Protein AF-A0A7Z9JHY1-F1 (afdb_monomer_lite)

Secondary structure (DSSP, 8-state):
-HHHHTTSS--HHHHHHHHHHHHHHHHHHHHHHHHHHHHHHHHHHHHTTPPPPHHHHHHHHHHHHHHHHHHHHHHHHHHHT-TTHHHHHHHHHHHHHHHHHHHHHHHHHHHHHS---HHHHHHHHHHHHHHHHHHHHHHHHHHHHTT--

Structure (mmCIF, N/CA/C/O backbone):
data_AF-A0A7Z9JHY1-F1
#
_entry.id   AF-A0A7Z9JHY1-F1
#
loop_
_atom_site.group_PDB
_atom_site.id
_atom_site.type_symbol
_atom_site.label_atom_id
_atom_site.label_alt_id
_atom_site.label_comp_id
_atom_site.label_asym_id
_atom_site.label_entity_id
_atom_site.label_seq_id
_atom_site.pdbx_PDB_ins_code
_atom_site.Cartn_x
_atom_site.Cartn_y
_atom_site.Cartn_z
_atom_site.occupancy
_atom_site.B_iso_or_equiv
_atom_site.auth_seq_id
_atom_site.auth_comp_id
_atom_site.auth_asym_id
_atom_site.auth_atom_id
_atom_site.pdbx_PDB_model_num
ATOM 1 N N . PHE A 1 1 ? 21.895 -17.714 -7.962 1.00 76.12 1 PHE A N 1
ATOM 2 C CA . PHE A 1 1 ? 22.011 -17.856 -9.430 1.00 76.12 1 PHE A CA 1
ATOM 3 C C . PHE A 1 1 ? 22.513 -16.562 -10.074 1.00 76.12 1 PHE A C 1
ATOM 5 O O . PHE A 1 1 ? 23.649 -16.556 -10.526 1.00 76.12 1 PHE A O 1
ATOM 12 N N . LEU A 1 2 ? 21.752 -15.457 -10.033 1.00 72.56 2 LEU A N 1
ATOM 13 C CA . LEU A 1 2 ? 22.130 -14.181 -10.672 1.00 72.56 2 LEU A CA 1
ATOM 14 C C . LEU A 1 2 ? 23.498 -13.635 -10.229 1.00 72.56 2 LEU A C 1
ATOM 16 O O . LEU A 1 2 ? 24.303 -13.272 -11.076 1.00 72.56 2 LEU A O 1
ATOM 20 N N . SER A 1 3 ? 23.829 -13.684 -8.934 1.00 73.12 3 SER A N 1
ATOM 21 C CA . SER A 1 3 ? 25.145 -13.238 -8.438 1.00 73.12 3 SER A CA 1
ATOM 22 C C . SER A 1 3 ? 26.325 -14.016 -9.039 1.00 73.12 3 SER A C 1
ATOM 24 O O . SER A 1 3 ? 27.392 -13.450 -9.231 1.00 73.12 3 SER A O 1
ATOM 26 N N . HIS A 1 4 ? 26.134 -15.300 -9.361 1.00 72.25 4 HIS A N 1
ATOM 27 C CA . HIS A 1 4 ? 27.158 -16.115 -10.024 1.00 72.25 4 HIS A CA 1
ATOM 28 C C . HIS A 1 4 ? 27.230 -15.821 -11.529 1.00 72.25 4 HIS A C 1
ATOM 30 O O . HIS A 1 4 ? 28.316 -15.823 -12.097 1.00 72.25 4 HIS A O 1
ATOM 36 N N . LEU A 1 5 ? 26.091 -15.536 -12.168 1.00 74.38 5 LEU A N 1
ATOM 37 C CA . LEU A 1 5 ? 26.023 -15.173 -13.586 1.00 74.38 5 LEU A CA 1
ATOM 38 C C . LEU A 1 5 ? 26.712 -13.824 -13.861 1.00 74.38 5 LEU A C 1
ATOM 40 O O . LEU A 1 5 ? 27.474 -13.706 -14.816 1.00 74.38 5 LEU A O 1
ATOM 44 N N . LEU A 1 6 ? 26.511 -12.842 -12.976 1.00 74.19 6 LEU A N 1
ATOM 45 C CA . LEU A 1 6 ? 27.146 -11.520 -13.047 1.00 74.19 6 LEU A CA 1
ATOM 46 C C . LEU A 1 6 ? 28.659 -11.541 -12.753 1.00 74.19 6 LEU A C 1
ATOM 48 O O . LEU A 1 6 ? 29.349 -10.570 -13.045 1.00 74.19 6 LEU A O 1
ATOM 52 N N . ALA A 1 7 ? 29.184 -12.625 -12.172 1.00 73.31 7 ALA A N 1
ATOM 53 C CA . ALA A 1 7 ? 30.615 -12.794 -11.912 1.00 73.31 7 ALA A CA 1
ATOM 54 C C . ALA A 1 7 ? 31.396 -13.343 -13.129 1.00 73.31 7 ALA A C 1
ATOM 56 O O . ALA A 1 7 ? 32.624 -13.420 -13.082 1.00 73.31 7 ALA A O 1
ATOM 57 N N . GLY A 1 8 ? 30.701 -13.746 -14.200 1.00 74.12 8 GLY A N 1
ATOM 58 C CA . GLY A 1 8 ? 31.293 -14.244 -15.445 1.00 74.12 8 GLY A CA 1
ATOM 59 C C . GLY A 1 8 ? 31.484 -13.166 -16.519 1.00 74.12 8 GLY A C 1
ATOM 60 O O . GLY A 1 8 ? 31.182 -11.991 -16.324 1.00 74.12 8 GLY A O 1
ATOM 61 N N . THR A 1 9 ? 31.974 -13.565 -17.697 1.00 72.69 9 THR A N 1
ATOM 62 C CA . THR A 1 9 ? 32.085 -12.678 -18.869 1.00 72.69 9 THR A CA 1
ATOM 63 C C . THR A 1 9 ? 30.722 -12.562 -19.554 1.00 72.69 9 THR A C 1
ATOM 65 O O . THR A 1 9 ? 30.360 -13.384 -20.393 1.00 72.69 9 THR A O 1
ATOM 68 N N . VAL A 1 10 ? 29.938 -11.557 -19.176 1.00 79.25 10 VAL A N 1
ATOM 69 C CA . VAL A 1 10 ? 28.624 -11.263 -19.769 1.00 79.25 10 VAL A CA 1
ATOM 70 C C . VAL A 1 10 ? 28.612 -9.868 -20.394 1.00 79.25 10 VAL A C 1
ATOM 72 O O . VAL A 1 10 ? 29.391 -8.992 -20.024 1.00 79.25 10 VAL A O 1
ATOM 75 N N . THR A 1 11 ? 27.739 -9.660 -21.381 1.00 83.12 11 THR A N 1
ATOM 76 C CA . THR A 1 11 ? 27.587 -8.348 -22.033 1.00 83.12 11 THR A CA 1
ATOM 77 C C . THR A 1 11 ? 27.055 -7.300 -21.055 1.00 83.12 11 THR A C 1
ATOM 79 O O . THR A 1 11 ? 26.314 -7.644 -20.135 1.00 83.12 11 THR A O 1
ATOM 82 N N . GLN A 1 12 ? 27.346 -6.022 -21.308 1.00 81.12 12 GLN A N 1
ATOM 83 C CA . GLN A 1 12 ? 26.863 -4.903 -20.492 1.00 81.12 12 GLN A CA 1
ATOM 84 C C . GLN A 1 12 ? 25.333 -4.913 -20.307 1.00 81.12 12 GLN A C 1
ATOM 86 O O . GLN A 1 12 ? 24.860 -4.767 -19.187 1.00 81.12 12 GLN A O 1
ATOM 91 N N . ASN A 1 13 ? 24.567 -5.204 -21.364 1.00 82.19 13 ASN A N 1
ATOM 92 C CA . ASN A 1 13 ? 23.102 -5.281 -21.289 1.00 82.19 13 ASN A CA 1
ATOM 93 C C . ASN A 1 13 ? 22.619 -6.387 -20.333 1.00 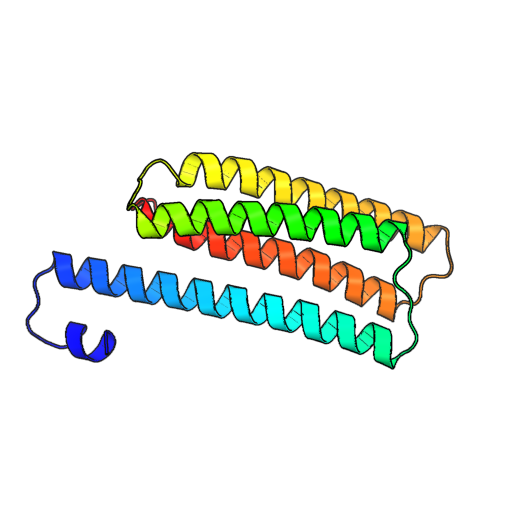82.19 13 ASN A C 1
ATOM 95 O O . ASN A 1 13 ? 21.665 -6.199 -19.589 1.00 82.19 13 ASN A O 1
ATOM 99 N N . VAL A 1 14 ? 23.295 -7.541 -20.322 1.00 83.62 14 VAL A N 1
ATOM 100 C CA . VAL A 1 14 ? 22.975 -8.655 -19.408 1.00 83.62 14 VAL A CA 1
ATOM 101 C C . VAL A 1 14 ? 23.358 -8.313 -17.965 1.00 83.62 14 VAL A C 1
ATOM 103 O O . VAL A 1 14 ? 22.669 -8.725 -17.034 1.00 83.62 14 VAL A O 1
ATOM 106 N N . MET A 1 15 ? 24.433 -7.543 -17.767 1.00 84.12 15 MET A N 1
ATOM 107 C CA . MET A 1 15 ? 24.808 -7.039 -16.443 1.00 84.12 15 MET A CA 1
ATOM 108 C C . MET A 1 15 ? 23.772 -6.065 -15.880 1.00 84.12 15 MET A C 1
ATOM 110 O O . MET A 1 15 ? 23.472 -6.126 -14.689 1.00 84.12 15 MET A O 1
ATOM 114 N N . GLU A 1 16 ? 23.259 -5.164 -16.716 1.00 84.56 16 GLU A N 1
ATOM 115 C CA . GLU A 1 16 ? 22.240 -4.179 -16.341 1.00 84.56 16 GLU A CA 1
ATOM 116 C C . GLU A 1 16 ? 20.919 -4.868 -15.996 1.00 84.56 16 GLU A C 1
ATOM 118 O O . GLU A 1 16 ? 20.456 -4.738 -14.864 1.00 84.56 16 GLU A O 1
ATOM 123 N N . GLU A 1 17 ? 20.419 -5.733 -16.881 1.00 85.38 17 GLU A N 1
ATOM 124 C CA . GLU A 1 17 ? 19.214 -6.532 -16.629 1.00 85.38 17 GLU A CA 1
ATOM 125 C C . GLU A 1 17 ? 19.343 -7.362 -15.341 1.00 85.38 17 GLU A C 1
ATOM 127 O O . GLU A 1 17 ? 18.453 -7.378 -14.495 1.00 85.38 17 GLU A O 1
ATOM 132 N N . GLY A 1 18 ? 20.483 -8.028 -15.131 1.00 87.94 18 GLY A N 1
ATOM 133 C CA . GLY A 1 18 ? 20.687 -8.832 -13.927 1.00 87.94 18 GLY A CA 1
ATOM 134 C C . GLY A 1 18 ? 20.691 -8.012 -12.632 1.00 87.94 18 GLY A C 1
ATOM 135 O O . GLY A 1 18 ? 20.265 -8.522 -11.595 1.00 87.94 18 GLY A O 1
ATOM 136 N N . ARG A 1 19 ? 21.140 -6.750 -12.668 1.00 88.94 19 ARG A N 1
ATOM 137 C CA . ARG A 1 19 ? 21.059 -5.837 -11.514 1.00 88.94 19 ARG A CA 1
ATOM 138 C C . ARG A 1 19 ? 19.625 -5.393 -11.252 1.00 88.94 19 ARG A C 1
ATOM 140 O O . ARG A 1 19 ? 19.212 -5.390 -10.093 1.00 88.94 19 ARG A O 1
ATOM 147 N N . ASP A 1 20 ? 18.881 -5.074 -12.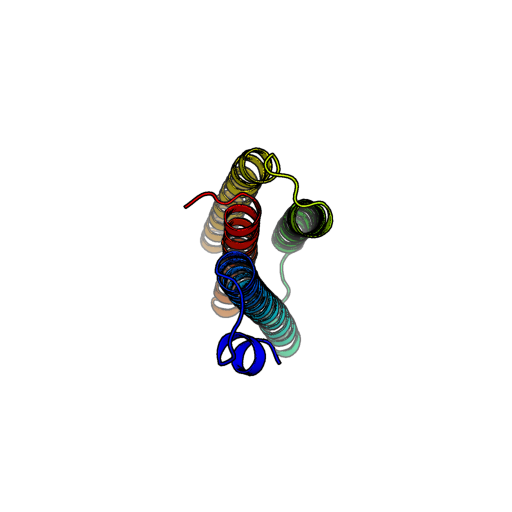303 1.00 90.81 20 ASP A N 1
ATOM 148 C CA . ASP A 1 20 ? 17.483 -4.659 -12.195 1.00 90.81 20 ASP A CA 1
ATOM 149 C C . ASP A 1 20 ? 16.617 -5.787 -11.622 1.00 90.81 20 ASP A C 1
ATOM 151 O O . ASP A 1 20 ? 15.847 -5.560 -10.690 1.00 90.81 20 ASP A O 1
ATOM 155 N N . GLN A 1 21 ? 16.837 -7.031 -12.060 1.00 91.31 21 GLN A N 1
ATOM 156 C CA . GLN A 1 21 ? 16.157 -8.205 -11.504 1.00 91.31 21 GLN A CA 1
ATOM 157 C C . GLN A 1 21 ? 16.478 -8.439 -10.019 1.00 91.31 21 GLN A C 1
ATOM 159 O O . GLN A 1 21 ? 15.584 -8.785 -9.247 1.00 91.31 21 GLN A O 1
ATOM 164 N N . ILE A 1 22 ? 17.731 -8.230 -9.588 1.00 93.44 22 ILE A N 1
ATOM 165 C CA . ILE A 1 22 ? 18.098 -8.320 -8.161 1.00 93.44 22 ILE A CA 1
ATOM 166 C C . ILE A 1 22 ? 17.361 -7.251 -7.353 1.00 93.44 22 ILE A C 1
ATOM 168 O O . ILE A 1 22 ? 16.825 -7.558 -6.291 1.00 93.44 22 ILE A O 1
ATOM 172 N N . ARG A 1 23 ? 17.303 -6.016 -7.863 1.00 94.19 23 ARG A N 1
ATOM 173 C CA . ARG A 1 23 ? 16.591 -4.927 -7.192 1.00 94.19 23 ARG A CA 1
ATOM 174 C C . ARG A 1 23 ? 15.096 -5.219 -7.094 1.00 94.19 23 ARG A C 1
ATOM 176 O O . ARG A 1 23 ? 14.535 -5.100 -6.018 1.00 94.19 23 ARG A O 1
ATOM 183 N N . ILE A 1 24 ? 14.460 -5.665 -8.177 1.00 94.50 24 ILE A N 1
ATOM 184 C CA . ILE A 1 24 ? 13.038 -6.041 -8.168 1.00 94.50 24 ILE A CA 1
ATOM 185 C C . ILE A 1 24 ? 12.765 -7.152 -7.140 1.00 94.50 24 ILE A C 1
ATOM 187 O O . ILE A 1 24 ? 11.774 -7.082 -6.416 1.00 94.50 24 ILE A O 1
ATOM 191 N N . ALA A 1 25 ? 13.640 -8.158 -7.047 1.00 96.06 25 ALA A N 1
ATOM 192 C CA . ALA A 1 25 ? 13.496 -9.236 -6.071 1.00 96.06 25 ALA A CA 1
ATOM 193 C C . ALA A 1 25 ? 13.558 -8.733 -4.615 1.00 96.06 25 ALA A C 1
ATOM 195 O O . ALA A 1 25 ? 12.728 -9.145 -3.809 1.00 96.06 25 ALA A O 1
ATOM 196 N N . ASP A 1 26 ? 14.482 -7.820 -4.303 1.00 97.12 26 ASP A N 1
ATOM 197 C CA . ASP A 1 26 ? 14.626 -7.190 -2.978 1.00 97.12 26 ASP A CA 1
ATOM 198 C C . ASP A 1 26 ? 13.385 -6.360 -2.588 1.00 97.12 26 ASP A C 1
ATOM 200 O O . ASP A 1 26 ? 12.889 -6.417 -1.459 1.00 97.12 26 ASP A O 1
ATOM 204 N N . GLU A 1 27 ? 12.797 -5.645 -3.552 1.00 98.25 27 GLU A N 1
ATOM 205 C CA . GLU A 1 27 ? 11.548 -4.909 -3.328 1.00 98.25 27 GLU A CA 1
ATOM 206 C C . GLU A 1 27 ? 10.361 -5.864 -3.080 1.00 98.25 27 GLU A C 1
ATOM 208 O O . GLU A 1 27 ? 9.525 -5.598 -2.212 1.00 98.25 27 GLU A O 1
ATOM 213 N N . TYR A 1 28 ? 10.282 -7.005 -3.780 1.00 98.19 28 TYR A N 1
ATOM 214 C CA . TYR A 1 28 ? 9.262 -8.029 -3.507 1.00 98.19 28 TYR A CA 1
ATOM 215 C C . TYR A 1 28 ? 9.447 -8.708 -2.146 1.00 98.19 28 TYR A C 1
ATOM 217 O O . TYR A 1 28 ? 8.452 -8.974 -1.464 1.00 98.19 28 TYR A O 1
ATOM 225 N N . GLU A 1 29 ? 10.688 -8.973 -1.736 1.00 98.44 29 GLU A N 1
ATOM 226 C CA . GLU A 1 29 ? 11.001 -9.470 -0.393 1.00 98.44 29 GLU A CA 1
ATOM 227 C C . GLU A 1 29 ? 10.492 -8.482 0.664 1.00 98.44 29 GLU A C 1
ATOM 229 O O . GLU A 1 29 ? 9.695 -8.862 1.528 1.00 98.44 29 GLU A O 1
ATOM 234 N N . SER A 1 30 ? 10.812 -7.196 0.501 1.00 98.62 30 SER A N 1
ATOM 235 C CA . SER A 1 30 ? 10.322 -6.124 1.373 1.00 98.62 30 SER A CA 1
ATOM 236 C C . SER A 1 30 ? 8.789 -6.072 1.431 1.00 98.62 30 SER A C 1
ATOM 238 O O . SER A 1 30 ? 8.209 -5.983 2.516 1.00 98.62 30 SER A O 1
ATOM 240 N N . ILE A 1 31 ? 8.094 -6.180 0.290 1.00 98.69 31 ILE A N 1
ATOM 241 C CA . ILE A 1 31 ? 6.621 -6.271 0.249 1.00 98.69 31 ILE A CA 1
ATOM 242 C C . ILE A 1 31 ? 6.127 -7.458 1.085 1.00 98.69 31 ILE A C 1
ATOM 244 O O . ILE A 1 31 ? 5.198 -7.304 1.885 1.00 98.69 31 ILE A O 1
ATOM 248 N N . SER A 1 32 ? 6.746 -8.631 0.928 1.00 98.38 32 SER A N 1
ATOM 249 C CA . SER A 1 32 ? 6.352 -9.844 1.648 1.00 98.38 32 SER A CA 1
ATOM 250 C C . SER A 1 32 ? 6.519 -9.704 3.168 1.00 98.38 32 SER A C 1
ATOM 252 O O . SER A 1 32 ? 5.631 -10.111 3.925 1.00 98.38 32 SER A O 1
ATOM 254 N N . ASP A 1 33 ? 7.569 -9.021 3.625 1.00 98.75 33 ASP A N 1
ATOM 255 C CA . ASP A 1 33 ? 7.803 -8.737 5.043 1.00 98.75 33 ASP A CA 1
ATOM 256 C C . ASP A 1 33 ? 6.721 -7.833 5.650 1.00 98.75 33 ASP A C 1
ATOM 258 O O . ASP A 1 33 ? 6.262 -8.051 6.783 1.00 98.75 33 ASP A O 1
ATOM 262 N N . TYR A 1 34 ? 6.237 -6.842 4.896 1.00 98.62 34 TYR A N 1
ATOM 263 C CA . TYR A 1 34 ? 5.120 -6.008 5.346 1.00 98.62 34 TYR A CA 1
ATOM 264 C C . TYR A 1 34 ? 3.791 -6.767 5.359 1.00 98.62 34 TYR A C 1
ATOM 266 O O . TYR A 1 34 ? 3.000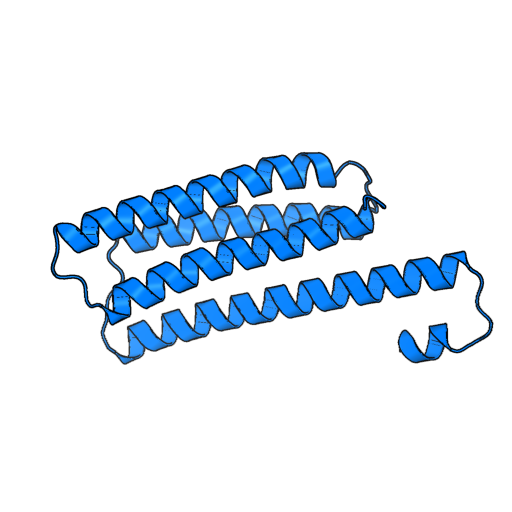 -6.578 6.287 1.00 98.62 34 TYR A O 1
ATOM 274 N N . VAL A 1 35 ? 3.555 -7.683 4.414 1.00 98.50 35 VAL A N 1
ATOM 275 C CA . VAL A 1 35 ? 2.390 -8.587 4.463 1.00 98.50 35 VAL A CA 1
ATOM 276 C C . VAL A 1 35 ? 2.435 -9.451 5.729 1.00 98.50 35 VAL A C 1
ATOM 278 O O . VAL A 1 35 ? 1.442 -9.552 6.457 1.00 98.50 35 VAL A O 1
ATOM 281 N N . VAL A 1 36 ? 3.602 -10.011 6.060 1.00 98.56 36 VAL A N 1
ATOM 282 C CA . VAL A 1 36 ? 3.812 -10.760 7.309 1.00 98.56 36 VAL A CA 1
ATOM 283 C C . VAL A 1 36 ? 3.588 -9.873 8.537 1.00 98.56 36 VAL A C 1
ATOM 285 O O . VAL A 1 36 ? 3.010 -10.329 9.527 1.00 98.56 36 VAL A O 1
ATOM 288 N N . THR A 1 37 ? 4.002 -8.607 8.488 1.00 98.44 37 THR A N 1
ATOM 289 C CA . THR A 1 37 ? 3.769 -7.633 9.566 1.00 98.44 37 THR A CA 1
ATOM 290 C C . THR A 1 37 ? 2.274 -7.422 9.815 1.00 98.44 37 THR A C 1
ATOM 292 O O . THR A 1 37 ? 1.822 -7.555 10.955 1.00 98.44 37 THR A O 1
ATOM 295 N N . ILE A 1 38 ? 1.484 -7.194 8.761 1.00 98.38 38 ILE A N 1
ATOM 296 C CA . ILE A 1 38 ? 0.020 -7.039 8.848 1.00 98.38 38 ILE A CA 1
ATOM 297 C C . ILE A 1 38 ? -0.626 -8.295 9.449 1.00 98.38 38 ILE A C 1
ATOM 299 O O . ILE A 1 38 ? -1.468 -8.205 10.352 1.00 98.38 38 ILE A O 1
ATOM 303 N N . LEU A 1 39 ? -0.198 -9.480 9.001 1.00 98.12 39 LEU A N 1
ATOM 304 C CA . LEU A 1 39 ? -0.690 -10.754 9.522 1.00 98.12 39 LEU A CA 1
ATOM 305 C C . LEU A 1 39 ? -0.380 -10.914 11.018 1.00 98.12 39 LEU A C 1
ATOM 307 O O . LEU A 1 39 ? -1.271 -11.254 11.801 1.00 98.12 39 LEU A O 1
ATOM 311 N N . LYS A 1 40 ? 0.861 -10.635 11.437 1.00 98.12 40 LYS A N 1
ATOM 312 C CA . LYS A 1 40 ? 1.284 -10.713 12.845 1.00 98.12 40 LYS A CA 1
ATOM 313 C C . LYS A 1 40 ? 0.482 -9.762 13.733 1.00 98.12 40 LYS A C 1
ATOM 315 O O . LYS A 1 40 ? 0.047 -10.177 14.807 1.00 98.12 40 LYS A O 1
ATOM 320 N N . LEU A 1 41 ? 0.244 -8.527 13.285 1.00 97.62 41 LEU A N 1
ATOM 321 C CA . LEU A 1 41 ? -0.569 -7.546 14.013 1.00 97.62 41 LEU A CA 1
ATOM 322 C C . LEU A 1 41 ? -2.020 -8.015 14.152 1.00 97.62 41 LEU A C 1
ATOM 324 O O . LEU A 1 41 ? -2.571 -8.000 15.252 1.00 97.62 41 LEU A O 1
ATOM 328 N N . THR A 1 42 ? -2.606 -8.538 13.075 1.00 95.31 42 THR A N 1
ATOM 329 C CA . THR A 1 42 ? -3.975 -9.077 13.090 1.00 95.31 42 THR A CA 1
ATOM 330 C C . THR A 1 42 ? -4.105 -10.277 14.035 1.00 95.31 42 THR A C 1
ATOM 332 O O . THR A 1 42 ? -5.068 -10.373 14.797 1.00 95.31 42 THR A O 1
ATOM 335 N N . ILE A 1 43 ? -3.126 -11.191 14.033 1.00 96.00 43 ILE A N 1
ATOM 336 C CA . ILE A 1 43 ? -3.081 -12.326 14.968 1.00 96.00 43 ILE A CA 1
ATOM 337 C C . ILE A 1 43 ? -2.942 -11.834 16.411 1.00 96.00 43 ILE A C 1
ATOM 339 O O . ILE A 1 43 ? -3.619 -12.359 17.294 1.00 96.00 43 ILE A O 1
ATOM 343 N N . LYS A 1 44 ? -2.082 -10.839 16.658 1.00 96.00 44 LYS A N 1
ATOM 344 C CA . LYS A 1 44 ? -1.875 -10.263 17.990 1.00 96.00 44 LYS A CA 1
ATOM 345 C C . LYS A 1 44 ? -3.174 -9.682 18.548 1.00 96.00 44 LYS A C 1
ATOM 347 O O . LYS A 1 44 ? -3.539 -10.029 19.662 1.00 96.00 44 LYS A O 1
ATOM 352 N N . LEU A 1 45 ? -3.910 -8.896 17.761 1.00 94.69 45 LEU A N 1
ATOM 353 C CA . LEU A 1 45 ? -5.206 -8.348 18.180 1.00 94.69 45 LEU A CA 1
ATOM 354 C C . LEU A 1 45 ? -6.200 -9.446 18.576 1.00 94.69 45 LEU A C 1
ATOM 356 O O . LEU A 1 45 ? -6.803 -9.374 19.644 1.00 94.69 45 LEU A O 1
ATOM 360 N N . ARG A 1 46 ? -6.295 -10.513 17.771 1.00 93.31 46 ARG A N 1
ATOM 361 C CA . ARG A 1 46 ? -7.166 -11.661 18.077 1.00 93.31 46 ARG A CA 1
ATOM 362 C C . ARG A 1 46 ? -6.764 -12.382 19.363 1.00 93.31 46 ARG A C 1
ATOM 364 O O . ARG A 1 46 ? -7.636 -12.722 20.152 1.00 93.31 46 ARG A O 1
ATOM 371 N N . LYS A 1 47 ? -5.465 -12.623 19.577 1.00 95.62 47 LYS A N 1
ATOM 372 C CA . LYS A 1 47 ? -4.955 -13.296 20.788 1.00 95.62 47 LYS A CA 1
ATOM 373 C C . LYS A 1 47 ? -5.264 -12.519 22.065 1.00 95.62 47 LYS A C 1
ATOM 375 O O . LYS A 1 47 ? -5.495 -13.124 23.103 1.00 95.62 47 LYS A O 1
ATOM 380 N N . GLU A 1 48 ? -5.284 -11.199 21.962 1.00 94.25 48 GLU A N 1
ATOM 381 C CA . GLU A 1 48 ? -5.505 -10.276 23.075 1.00 94.25 48 GLU A CA 1
ATOM 382 C C . GLU A 1 48 ? -6.994 -9.925 23.257 1.00 94.25 48 GLU A C 1
ATOM 384 O O . GLU A 1 48 ? -7.332 -9.049 24.047 1.00 94.25 48 GLU A O 1
ATOM 389 N N . ASN A 1 49 ? -7.897 -10.600 22.526 1.00 92.44 49 ASN A N 1
ATOM 390 C CA . ASN A 1 49 ? -9.340 -10.330 22.497 1.00 92.44 49 ASN A CA 1
ATOM 391 C C . ASN A 1 49 ? -9.687 -8.861 22.194 1.00 92.44 49 ASN A C 1
ATOM 393 O O . ASN A 1 49 ? -10.719 -8.354 22.633 1.00 92.44 49 ASN A O 1
ATOM 397 N N . LEU A 1 50 ? -8.834 -8.178 21.426 1.00 91.50 50 LEU A N 1
ATOM 398 C CA . LEU A 1 50 ? -9.093 -6.827 20.947 1.00 91.50 50 LEU A CA 1
ATOM 399 C C . LEU A 1 50 ? -9.800 -6.899 19.594 1.00 91.50 50 LEU A C 1
ATOM 401 O O . LEU A 1 50 ? -9.260 -7.413 18.610 1.00 91.50 50 LEU A O 1
ATOM 405 N N . SER A 1 51 ? -11.023 -6.383 19.550 1.00 83.56 51 SER A N 1
ATOM 406 C CA . SER A 1 51 ? -11.805 -6.262 18.324 1.00 83.56 51 SER A CA 1
ATOM 407 C C . SER A 1 51 ? -11.452 -4.972 17.596 1.00 83.56 51 SER A C 1
ATOM 409 O O . SER A 1 51 ? -11.550 -3.900 18.180 1.00 83.56 51 SER A O 1
ATOM 411 N N . ILE A 1 52 ? -11.128 -5.072 16.308 1.00 89.31 52 ILE A N 1
ATOM 412 C CA . ILE A 1 52 ? -11.136 -3.915 15.408 1.00 89.31 52 ILE A CA 1
ATOM 413 C C . ILE A 1 52 ? -12.599 -3.519 15.204 1.00 89.31 52 ILE A C 1
ATOM 415 O O . ILE A 1 52 ? -13.402 -4.383 14.846 1.00 89.31 52 ILE A O 1
ATOM 419 N N . SER A 1 53 ? -12.944 -2.250 15.435 1.00 90.75 53 SER A N 1
ATOM 420 C CA . SER A 1 53 ? -14.305 -1.761 15.176 1.00 90.75 53 SER A CA 1
ATOM 421 C C . SER A 1 53 ? -14.699 -1.949 13.706 1.00 90.75 53 SER A C 1
ATOM 423 O O . SER A 1 53 ? -13.831 -1.942 12.831 1.00 90.75 53 SER A O 1
ATOM 425 N N . GLU A 1 54 ? -15.993 -2.085 13.419 1.00 92.50 54 GLU A N 1
ATOM 426 C CA . GLU A 1 54 ? -16.464 -2.290 12.042 1.00 92.50 54 GLU A CA 1
ATOM 427 C C . GLU A 1 54 ? -16.020 -1.155 11.110 1.00 92.50 54 GLU A C 1
ATOM 429 O O . GLU A 1 54 ? -15.538 -1.426 10.016 1.00 92.50 54 GLU A O 1
ATOM 434 N N . GLU A 1 55 ? -16.024 0.097 11.578 1.00 93.44 55 GLU A N 1
ATOM 435 C CA . GLU A 1 55 ? -15.571 1.237 10.772 1.00 93.44 55 GLU A CA 1
ATOM 436 C C . GLU A 1 55 ? -14.073 1.136 10.427 1.00 93.44 55 GLU A C 1
ATOM 438 O O . GLU A 1 55 ? -13.680 1.320 9.279 1.00 93.44 55 GLU A O 1
ATOM 443 N N . ASN A 1 56 ? -13.217 0.782 11.399 1.00 93.94 56 ASN A N 1
ATOM 444 C CA . ASN A 1 56 ? -11.790 0.562 11.129 1.00 93.94 56 ASN A CA 1
ATOM 445 C C . ASN A 1 56 ? -11.577 -0.656 10.216 1.00 93.94 56 ASN A C 1
ATOM 447 O O . ASN A 1 56 ? -10.661 -0.668 9.398 1.00 93.94 56 ASN A O 1
ATOM 451 N N . ARG A 1 57 ? -12.389 -1.707 10.367 1.00 95.44 57 ARG A N 1
ATOM 452 C CA . ARG A 1 57 ? -12.306 -2.914 9.540 1.00 95.44 57 ARG A CA 1
ATOM 453 C C . ARG A 1 57 ? -12.636 -2.596 8.084 1.00 95.44 57 ARG A C 1
ATOM 455 O O . ARG A 1 57 ? -11.891 -3.034 7.211 1.00 95.44 57 ARG A O 1
ATOM 462 N N . GLU A 1 58 ? -13.710 -1.858 7.828 1.00 97.69 58 GLU A N 1
ATOM 463 C CA . GLU A 1 58 ? -14.105 -1.434 6.481 1.00 97.69 58 GLU A CA 1
ATOM 464 C C . GLU A 1 58 ? -13.024 -0.566 5.826 1.00 97.69 58 GLU A C 1
ATOM 466 O O . GLU A 1 58 ? -12.621 -0.840 4.696 1.00 97.69 58 GLU A O 1
ATOM 471 N N . GLU A 1 59 ? -12.479 0.414 6.554 1.00 98.12 59 GLU A N 1
ATOM 472 C CA . GLU A 1 59 ? -11.368 1.252 6.083 1.00 98.12 59 GLU A CA 1
ATOM 473 C C . GLU A 1 59 ? -10.120 0.409 5.743 1.00 98.12 59 GLU A C 1
ATOM 475 O O . GLU A 1 59 ? -9.522 0.558 4.674 1.00 98.12 59 GLU A O 1
ATOM 480 N N . LEU A 1 60 ? -9.738 -0.530 6.616 1.00 97.88 60 LEU A N 1
ATOM 481 C CA . LEU A 1 60 ? -8.587 -1.408 6.387 1.00 97.88 60 LEU A CA 1
ATOM 482 C C . LEU A 1 60 ? -8.783 -2.353 5.192 1.00 97.88 60 LEU A C 1
ATOM 484 O O . LEU A 1 60 ? -7.822 -2.597 4.461 1.00 97.88 60 LEU A O 1
ATOM 488 N N . LEU A 1 61 ? -9.992 -2.882 4.988 1.00 98.19 61 LEU A N 1
ATOM 489 C CA . LEU A 1 61 ? -10.315 -3.733 3.837 1.00 98.19 61 LEU A CA 1
ATOM 490 C C . LEU A 1 61 ? -10.342 -2.926 2.533 1.00 98.19 61 LEU A C 1
ATOM 492 O O . LEU A 1 61 ? -9.738 -3.340 1.551 1.00 98.19 61 LEU A O 1
ATOM 496 N N . SER A 1 62 ? -10.923 -1.728 2.546 1.00 98.44 62 SER A N 1
ATOM 497 C CA . SER A 1 62 ? -10.879 -0.808 1.403 1.00 98.44 62 SER A CA 1
ATOM 498 C C . SER A 1 62 ? -9.436 -0.472 0.995 1.00 98.44 62 SER A C 1
ATOM 500 O O . SER A 1 62 ? -9.081 -0.514 -0.187 1.00 98.44 62 SER A O 1
ATOM 502 N N . LEU A 1 63 ? -8.557 -0.200 1.971 1.00 98.50 63 LEU A N 1
ATOM 503 C CA . LEU A 1 63 ? -7.137 0.040 1.699 1.00 98.50 63 LEU A CA 1
ATOM 504 C C . LEU A 1 63 ? -6.433 -1.214 1.157 1.00 98.50 63 LEU A C 1
ATOM 506 O O . LEU A 1 63 ? -5.610 -1.101 0.246 1.00 98.50 63 LEU A O 1
ATOM 510 N N . HIS A 1 64 ? -6.758 -2.392 1.698 1.00 98.50 64 HIS A N 1
ATOM 511 C CA . HIS A 1 64 ? -6.245 -3.676 1.221 1.00 98.50 64 HIS A CA 1
ATOM 512 C C . HIS A 1 64 ? -6.577 -3.905 -0.255 1.00 98.50 64 HIS A C 1
ATOM 514 O O . HIS A 1 64 ? -5.680 -4.218 -1.041 1.00 98.50 64 HIS A O 1
ATOM 520 N N . ASP A 1 65 ? -7.834 -3.693 -0.639 1.00 98.50 65 ASP A N 1
ATOM 521 C CA . ASP A 1 65 ? -8.297 -3.878 -2.013 1.00 98.50 65 ASP A CA 1
ATOM 522 C C . ASP A 1 65 ? -7.572 -2.916 -2.962 1.00 98.50 65 ASP A C 1
ATOM 524 O O . ASP A 1 65 ? -7.038 -3.330 -3.992 1.00 98.50 65 ASP A O 1
ATOM 528 N N . LYS A 1 66 ? -7.430 -1.640 -2.572 1.00 98.38 66 LYS A N 1
ATOM 529 C CA . LYS A 1 66 ? -6.702 -0.640 -3.372 1.00 98.38 66 LYS A CA 1
ATOM 530 C C . LYS A 1 66 ? -5.223 -0.968 -3.546 1.00 98.38 66 LYS A C 1
ATOM 532 O O . LYS A 1 66 ? -4.681 -0.776 -4.634 1.00 98.38 66 LYS A O 1
ATOM 537 N N . VAL A 1 67 ? -4.558 -1.459 -2.502 1.00 98.56 67 VAL A N 1
ATOM 538 C CA . VAL A 1 67 ? -3.157 -1.899 -2.600 1.00 98.56 67 VAL A CA 1
ATOM 539 C C . VAL A 1 67 ? -3.038 -3.177 -3.434 1.00 98.56 67 VAL A C 1
ATOM 541 O O . VAL A 1 67 ? -2.066 -3.329 -4.169 1.00 98.56 67 VAL A O 1
ATOM 544 N N . THR A 1 68 ? -4.028 -4.066 -3.390 1.00 98.31 68 THR A N 1
ATOM 545 C CA . THR A 1 68 ? -4.050 -5.282 -4.216 1.00 98.31 68 THR A CA 1
ATOM 546 C C . THR A 1 68 ? -4.180 -4.941 -5.701 1.00 98.31 68 THR A C 1
ATOM 548 O O . THR A 1 68 ? -3.329 -5.355 -6.489 1.00 98.31 68 THR A O 1
ATOM 551 N N . GLU A 1 69 ? -5.142 -4.088 -6.073 1.00 97.38 69 GLU A N 1
ATOM 552 C CA . GLU A 1 69 ? -5.282 -3.554 -7.441 1.00 97.38 69 GLU A CA 1
ATOM 553 C C . GLU A 1 69 ? -3.982 -2.879 -7.927 1.00 97.38 69 GLU A C 1
ATOM 555 O O . GLU A 1 69 ? -3.586 -2.988 -9.091 1.00 97.38 69 GLU A O 1
ATOM 560 N N . TYR A 1 70 ? -3.291 -2.178 -7.024 1.00 97.62 70 TYR A N 1
ATOM 561 C CA . TYR A 1 70 ? -2.021 -1.521 -7.316 1.00 97.62 70 TYR A CA 1
ATOM 562 C C . TYR A 1 70 ? -0.890 -2.508 -7.606 1.00 97.62 70 TYR A C 1
ATOM 564 O O . TYR A 1 70 ? -0.149 -2.343 -8.578 1.00 97.62 70 TYR A O 1
ATOM 572 N N . LEU A 1 71 ? -0.765 -3.556 -6.790 1.00 97.62 71 LEU A N 1
ATOM 573 C CA . LEU A 1 71 ? 0.215 -4.617 -7.008 1.00 97.62 71 LEU A CA 1
ATOM 574 C C . LEU A 1 71 ? -0.047 -5.350 -8.325 1.00 97.62 71 LEU A C 1
ATOM 576 O O . LEU A 1 71 ? 0.897 -5.644 -9.054 1.00 97.62 71 LEU A O 1
ATOM 580 N N . GLU A 1 72 ? -1.309 -5.601 -8.674 1.00 95.69 72 GLU A N 1
ATOM 581 C CA . GLU A 1 72 ? -1.673 -6.191 -9.965 1.00 95.69 72 GLU A CA 1
ATOM 582 C C . GLU A 1 72 ? -1.209 -5.330 -11.145 1.00 95.69 72 GLU A C 1
ATOM 584 O O . GLU A 1 72 ? -0.625 -5.863 -12.095 1.00 95.69 72 GLU A O 1
ATOM 589 N N . LEU A 1 73 ? -1.394 -4.005 -11.063 1.00 93.81 73 LEU A N 1
ATOM 590 C CA . LEU A 1 73 ? -0.907 -3.065 -12.074 1.00 93.81 73 LEU A CA 1
ATOM 591 C C . LEU A 1 73 ? 0.619 -3.137 -12.232 1.00 93.81 73 LEU A C 1
ATOM 593 O O . LEU A 1 73 ? 1.118 -3.218 -13.357 1.00 93.81 73 LEU A O 1
ATOM 597 N N . VAL A 1 74 ? 1.359 -3.084 -11.122 1.00 94.62 74 VAL A N 1
ATOM 598 C CA . VAL A 1 74 ? 2.830 -3.106 -11.140 1.00 94.62 74 VAL A CA 1
ATOM 599 C C . VAL A 1 74 ? 3.344 -4.444 -11.669 1.00 94.62 74 VAL A C 1
ATOM 601 O O . VAL A 1 74 ? 4.211 -4.467 -12.544 1.00 94.62 74 VAL A O 1
ATOM 604 N N . ASN A 1 75 ? 2.755 -5.555 -11.223 1.00 94.06 75 ASN A N 1
ATOM 605 C CA . ASN A 1 75 ? 3.108 -6.899 -11.678 1.00 94.06 75 ASN A CA 1
ATOM 606 C C . ASN A 1 75 ? 2.866 -7.078 -13.183 1.00 94.06 75 ASN A C 1
ATOM 608 O O . ASN A 1 75 ? 3.642 -7.751 -13.863 1.00 94.06 75 ASN A O 1
ATOM 612 N N . GLU A 1 76 ? 1.809 -6.473 -13.726 1.00 91.25 76 GLU A N 1
ATOM 613 C CA . GLU A 1 76 ? 1.580 -6.463 -15.172 1.00 91.25 76 GLU A CA 1
ATOM 614 C C . GLU A 1 76 ? 2.646 -5.652 -15.919 1.00 91.25 76 GLU A C 1
ATOM 616 O O . GLU A 1 76 ? 3.090 -6.058 -16.995 1.00 91.25 76 GLU A O 1
ATOM 621 N N . GLY A 1 77 ? 3.112 -4.547 -15.331 1.00 89.00 77 GLY A N 1
ATOM 622 C CA . GLY A 1 77 ? 4.249 -3.781 -15.842 1.00 89.00 77 GLY A CA 1
ATOM 623 C C . GLY A 1 77 ? 5.517 -4.615 -15.956 1.00 89.00 77 GLY A C 1
ATOM 624 O O . GLY A 1 77 ? 6.112 -4.651 -17.033 1.00 89.00 77 GLY A O 1
ATOM 625 N N . VAL A 1 78 ? 5.867 -5.344 -14.891 1.00 87.50 78 VAL A N 1
ATOM 626 C CA . VAL A 1 78 ? 7.015 -6.267 -14.862 1.00 87.50 78 VAL A CA 1
ATOM 627 C C . VAL A 1 78 ? 6.892 -7.332 -15.956 1.00 87.50 78 VAL A C 1
ATOM 629 O O . VAL A 1 78 ? 7.836 -7.554 -16.708 1.00 87.50 78 VAL A O 1
ATOM 632 N N . ARG A 1 79 ? 5.718 -7.967 -16.101 1.00 87.12 79 ARG A N 1
ATOM 633 C CA . ARG A 1 79 ? 5.503 -9.030 -17.103 1.00 87.12 79 ARG A CA 1
ATOM 634 C C . ARG A 1 79 ? 5.605 -8.547 -18.546 1.00 87.12 79 ARG A C 1
ATOM 636 O O . ARG A 1 79 ? 6.033 -9.304 -19.412 1.00 87.12 79 ARG A O 1
ATOM 643 N N . THR A 1 80 ? 5.149 -7.327 -18.820 1.00 84.38 80 THR A N 1
ATOM 644 C CA . THR A 1 80 ? 5.012 -6.812 -20.193 1.00 84.38 80 THR A CA 1
ATOM 645 C C . THR A 1 80 ? 6.111 -5.840 -20.606 1.00 84.38 80 THR A C 1
ATOM 647 O O . THR A 1 80 ? 6.097 -5.376 -21.746 1.00 84.38 80 THR A O 1
ATOM 650 N N . ASN A 1 81 ? 7.044 -5.527 -19.702 1.00 71.94 81 ASN A N 1
ATOM 651 C CA . ASN A 1 81 ? 8.102 -4.532 -19.877 1.00 71.94 81 ASN A CA 1
ATOM 652 C C . ASN A 1 81 ? 7.574 -3.175 -20.399 1.00 71.94 81 ASN A C 1
ATOM 654 O O . ASN A 1 81 ? 8.147 -2.542 -21.290 1.00 71.94 81 ASN A O 1
ATOM 658 N N . ARG A 1 82 ? 6.397 -2.756 -19.910 1.00 70.94 82 ARG A N 1
ATOM 659 C CA . ARG A 1 82 ? 5.698 -1.555 -20.396 1.00 70.94 82 ARG A CA 1
ATOM 660 C C . ARG A 1 82 ? 6.175 -0.298 -19.669 1.00 70.94 82 ARG A C 1
ATOM 662 O O . ARG A 1 82 ? 5.748 -0.029 -18.55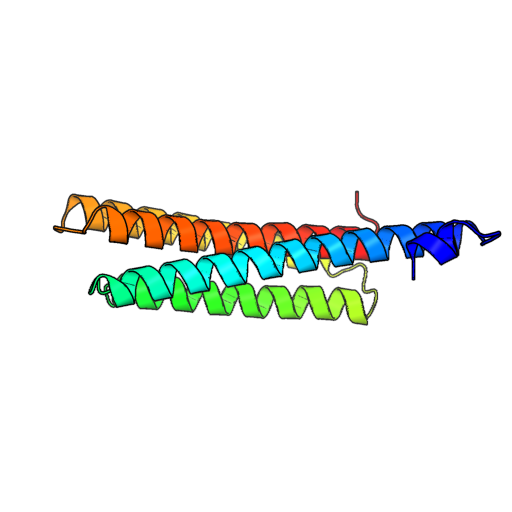0 1.00 70.94 82 ARG A O 1
ATOM 669 N N . LEU A 1 83 ? 6.911 0.549 -20.389 1.00 65.81 83 LEU A N 1
ATOM 670 C CA . LEU A 1 83 ? 7.436 1.846 -19.920 1.00 65.81 83 LEU A CA 1
ATOM 671 C C . LEU A 1 83 ? 6.366 2.830 -19.390 1.00 65.81 83 LEU A C 1
ATOM 673 O O . LEU A 1 83 ? 6.673 3.740 -18.629 1.00 65.81 83 LEU A O 1
ATOM 677 N N . ASN A 1 84 ? 5.091 2.659 -19.762 1.00 72.94 84 ASN A N 1
ATOM 678 C CA . ASN A 1 84 ? 4.005 3.560 -19.350 1.00 72.94 84 ASN A CA 1
ATOM 679 C C . ASN A 1 84 ? 3.398 3.235 -17.971 1.00 72.94 84 ASN A C 1
ATOM 681 O O . ASN A 1 84 ? 2.485 3.938 -17.530 1.00 72.94 84 ASN A O 1
ATOM 685 N N . VAL A 1 85 ? 3.863 2.187 -17.278 1.00 82.44 85 VAL A N 1
ATOM 686 C CA . VAL A 1 85 ? 3.298 1.791 -15.976 1.00 82.44 85 VAL A CA 1
ATOM 687 C C . VAL A 1 85 ? 3.610 2.797 -14.866 1.00 82.44 85 VAL A C 1
ATOM 689 O O . VAL A 1 85 ? 2.742 3.031 -14.027 1.00 82.44 85 VAL A O 1
ATOM 692 N N . VAL A 1 86 ? 4.766 3.474 -14.892 1.00 87.62 86 VAL A N 1
ATOM 693 C CA . VAL A 1 86 ? 5.174 4.394 -13.809 1.00 87.62 86 VAL A CA 1
ATOM 694 C C . VAL A 1 86 ? 4.234 5.574 -13.625 1.00 87.62 86 VAL A C 1
ATOM 696 O O . VAL A 1 86 ? 3.898 5.900 -12.492 1.00 87.62 86 VAL A O 1
ATOM 699 N N . SER A 1 87 ? 3.769 6.212 -14.703 1.00 88.81 87 SER A N 1
ATOM 700 C CA . SER A 1 87 ? 2.869 7.368 -14.570 1.00 88.81 87 SER A CA 1
ATOM 701 C C . SER A 1 87 ? 1.572 6.977 -13.854 1.00 88.81 87 SER A C 1
ATOM 703 O O . SER A 1 87 ? 1.176 7.627 -12.886 1.00 88.81 87 SER A O 1
ATOM 705 N N . LYS A 1 88 ? 0.968 5.853 -14.256 1.00 90.75 88 LYS A N 1
ATOM 706 C CA . LYS A 1 88 ? -0.239 5.326 -13.612 1.00 90.75 88 LYS A CA 1
ATOM 707 C C . LYS A 1 88 ? 0.042 4.851 -12.181 1.00 90.75 88 LYS A C 1
ATOM 709 O O . LYS A 1 88 ? -0.771 5.104 -11.293 1.00 90.75 88 LYS A O 1
ATOM 714 N N . ALA A 1 89 ? 1.195 4.221 -11.949 1.00 93.56 89 ALA A N 1
ATOM 715 C CA . ALA A 1 89 ? 1.622 3.771 -10.628 1.00 93.56 89 ALA A CA 1
ATOM 716 C C . ALA A 1 89 ? 1.869 4.947 -9.662 1.00 93.56 89 ALA A C 1
ATOM 718 O O . ALA A 1 89 ? 1.580 4.841 -8.473 1.00 93.56 89 ALA A O 1
ATOM 719 N N . ARG A 1 90 ? 2.341 6.100 -10.141 1.00 94.81 90 ARG A N 1
ATOM 720 C CA . ARG A 1 90 ? 2.458 7.309 -9.310 1.00 94.81 90 ARG A CA 1
ATOM 721 C C . ARG A 1 90 ? 1.083 7.834 -8.914 1.00 94.81 90 ARG A C 1
ATOM 723 O O . ARG A 1 90 ? 0.798 7.945 -7.728 1.00 94.81 90 ARG A O 1
ATOM 730 N N . THR A 1 91 ? 0.189 8.032 -9.884 1.00 94.94 91 THR A N 1
ATOM 731 C CA . THR A 1 91 ? -1.168 8.537 -9.614 1.00 94.94 91 THR A CA 1
ATOM 732 C C . THR A 1 91 ? -1.955 7.635 -8.659 1.00 94.94 91 THR A C 1
ATOM 734 O O . THR A 1 91 ? -2.560 8.122 -7.705 1.00 94.94 91 THR A O 1
ATOM 737 N N . GLN A 1 92 ? -1.946 6.316 -8.876 1.00 95.75 92 GLN A N 1
ATOM 738 C CA . GLN A 1 92 ? -2.627 5.387 -7.968 1.00 95.75 92 GLN A CA 1
ATOM 739 C C . GLN A 1 92 ? -1.935 5.300 -6.599 1.00 95.75 92 GLN A C 1
ATOM 741 O O . GLN A 1 92 ? -2.609 5.218 -5.572 1.00 95.75 92 GLN A O 1
ATOM 746 N N . GLY A 1 93 ? -0.602 5.370 -6.566 1.00 97.69 93 GLY A N 1
ATOM 747 C CA . GLY A 1 93 ? 0.169 5.375 -5.326 1.00 97.69 93 GLY A CA 1
ATOM 748 C C . GLY A 1 93 ? -0.098 6.603 -4.447 1.00 97.69 93 GLY A C 1
ATOM 749 O O . GLY A 1 93 ? -0.147 6.489 -3.214 1.00 97.69 93 GLY A O 1
ATOM 750 N N . ASP A 1 94 ? -0.326 7.763 -5.062 1.00 97.88 94 ASP A N 1
ATOM 751 C CA . ASP A 1 94 ? -0.738 8.985 -4.369 1.00 97.88 94 ASP A CA 1
ATOM 752 C C . ASP A 1 94 ? -2.139 8.828 -3.771 1.00 97.88 94 ASP A C 1
ATOM 754 O O . ASP A 1 94 ? -2.335 9.126 -2.592 1.00 97.88 94 ASP A O 1
ATOM 758 N N . ALA A 1 95 ? -3.089 8.261 -4.524 1.00 97.62 95 ALA A N 1
ATOM 759 C CA . ALA A 1 95 ? -4.436 7.976 -4.025 1.00 97.62 95 ALA A CA 1
ATOM 760 C C . ALA A 1 95 ? -4.423 7.039 -2.799 1.00 97.62 95 ALA A C 1
ATOM 762 O O . ALA A 1 95 ? -5.084 7.323 -1.801 1.00 97.62 95 ALA A O 1
ATOM 763 N N . ILE A 1 96 ? -3.604 5.980 -2.818 1.00 98.50 96 ILE A N 1
ATOM 764 C CA . ILE A 1 96 ? -3.399 5.087 -1.659 1.00 98.50 96 ILE A CA 1
ATOM 765 C C . ILE A 1 96 ? -2.814 5.853 -0.468 1.00 98.50 96 ILE A C 1
ATOM 767 O O . ILE A 1 96 ? -3.227 5.658 0.675 1.00 98.50 96 ILE A O 1
ATOM 771 N N . THR A 1 97 ? -1.852 6.745 -0.720 1.00 98.38 97 THR A N 1
ATOM 772 C CA . THR A 1 97 ? -1.243 7.566 0.336 1.00 98.38 97 THR A CA 1
ATOM 773 C C . THR A 1 97 ? -2.264 8.509 0.968 1.00 98.38 97 THR A C 1
ATOM 775 O O . THR A 1 97 ? -2.236 8.699 2.186 1.00 98.38 97 THR A O 1
ATOM 778 N N . HIS A 1 98 ? -3.160 9.085 0.166 1.00 98.31 98 HIS A N 1
ATOM 779 C CA . HIS A 1 98 ? -4.254 9.922 0.649 1.00 98.31 98 HIS A CA 1
ATOM 780 C C . HIS A 1 98 ? -5.246 9.126 1.500 1.00 98.31 98 HIS A C 1
ATOM 782 O O . HIS A 1 98 ? -5.469 9.518 2.643 1.00 98.31 98 HIS A O 1
ATOM 788 N N . LEU A 1 99 ? -5.734 7.980 1.011 1.00 98.00 99 LEU A N 1
ATOM 789 C CA . LEU A 1 99 ? -6.645 7.106 1.764 1.00 98.00 99 LEU A CA 1
ATOM 790 C C . LEU A 1 99 ? -6.045 6.659 3.101 1.00 98.00 99 LEU A C 1
ATOM 792 O O . LEU A 1 99 ? -6.690 6.742 4.139 1.00 98.00 99 LEU A O 1
ATOM 796 N N . MET A 1 100 ? -4.774 6.251 3.111 1.00 98.31 100 MET A N 1
ATOM 797 C CA . MET A 1 100 ? -4.099 5.860 4.350 1.00 98.31 100 MET A CA 1
ATOM 798 C C . MET A 1 100 ? -4.040 7.014 5.364 1.00 98.31 100 MET A C 1
ATOM 800 O O . MET A 1 100 ? -4.281 6.801 6.553 1.00 98.31 100 MET A O 1
ATOM 804 N N . LYS A 1 101 ? -3.738 8.242 4.910 1.00 98.25 101 LYS A N 1
ATOM 805 C CA . LYS A 1 101 ? -3.722 9.433 5.778 1.00 98.25 101 LYS A CA 1
ATOM 806 C C . LYS A 1 101 ? -5.115 9.768 6.309 1.00 98.25 101 LYS A C 1
ATOM 808 O O . LYS A 1 101 ? -5.229 10.118 7.480 1.00 98.25 101 LYS A O 1
ATOM 813 N N . GLU A 1 102 ? -6.137 9.649 5.468 1.00 98.31 102 GLU A N 1
ATOM 814 C CA . GLU A 1 102 ? -7.538 9.847 5.840 1.00 98.31 102 GLU A CA 1
ATOM 815 C C . GLU A 1 102 ? -7.960 8.849 6.923 1.00 98.31 102 GLU A C 1
ATOM 817 O O . GLU A 1 102 ? -8.344 9.262 8.014 1.00 98.31 102 GLU A O 1
ATOM 822 N N . TYR A 1 103 ? -7.762 7.549 6.697 1.00 98.25 103 TYR A N 1
ATOM 823 C CA . TYR A 1 103 ? -8.111 6.504 7.667 1.00 98.25 103 TYR A CA 1
ATOM 824 C C . TYR A 1 103 ? -7.333 6.640 8.977 1.00 98.25 103 TYR A C 1
ATOM 826 O O . TYR A 1 103 ? -7.877 6.429 10.061 1.00 98.25 103 TYR A O 1
ATOM 834 N N . ARG A 1 104 ? -6.070 7.083 8.913 1.00 97.25 104 ARG A N 1
ATOM 835 C CA . ARG A 1 104 ? -5.304 7.431 10.114 1.00 97.25 104 ARG A CA 1
ATOM 836 C C . ARG A 1 104 ? -5.946 8.593 10.879 1.00 97.25 104 ARG A C 1
ATOM 838 O O . ARG A 1 104 ? -6.011 8.527 12.104 1.00 97.25 104 ARG A O 1
ATOM 845 N N . SER A 1 105 ? -6.394 9.642 10.188 1.00 96.75 105 SER A N 1
ATOM 846 C CA . SER A 1 105 ? -7.074 10.785 10.813 1.00 96.75 105 SER A CA 1
ATOM 847 C C . SER A 1 105 ? -8.381 10.349 11.470 1.00 96.75 105 SER A C 1
ATOM 849 O O . SER A 1 105 ? -8.564 10.575 12.666 1.00 96.75 105 SER A O 1
ATOM 851 N N . ASN A 1 106 ? -9.223 9.621 10.730 1.00 95.38 106 ASN A N 1
ATOM 852 C CA . ASN A 1 106 ? -10.492 9.090 11.225 1.00 95.38 106 ASN A CA 1
ATOM 853 C C . ASN A 1 106 ? -10.278 8.223 12.476 1.00 95.38 106 ASN A C 1
ATOM 855 O O . ASN A 1 106 ? -11.006 8.335 13.463 1.00 95.38 106 ASN A O 1
ATOM 859 N N . HIS A 1 107 ? -9.243 7.376 12.469 1.00 94.69 107 HIS A N 1
ATOM 860 C CA . HIS A 1 107 ? -8.896 6.551 13.619 1.00 94.69 107 HIS A CA 1
ATOM 861 C C . HIS A 1 107 ? -8.506 7.393 14.844 1.00 94.69 107 HIS A C 1
ATOM 863 O O . HIS A 1 107 ? -8.993 7.129 15.943 1.00 94.69 107 HIS A O 1
ATOM 869 N N . LEU A 1 108 ? -7.674 8.426 14.676 1.00 92.44 108 LEU A N 1
ATOM 870 C CA . LEU A 1 108 ? -7.254 9.298 15.781 1.00 92.44 108 LEU A CA 1
ATOM 871 C C . LEU A 1 108 ? -8.416 10.114 16.367 1.00 92.44 108 LEU A C 1
ATOM 873 O O . LEU A 1 108 ? -8.496 10.271 17.586 1.00 92.44 108 LEU A O 1
ATOM 877 N N . GLU A 1 109 ? -9.349 10.572 15.534 1.00 92.62 109 GLU A N 1
ATOM 878 C CA . GLU A 1 109 ? -10.581 11.228 15.994 1.00 92.62 109 GLU A CA 1
ATOM 879 C C . GLU A 1 109 ? -11.451 10.277 16.834 1.00 92.62 109 GLU A C 1
ATOM 881 O O . GLU A 1 109 ? -11.979 10.658 17.886 1.00 92.62 109 GLU A O 1
ATOM 886 N N . ARG A 1 110 ? -11.543 9.002 16.430 1.00 89.19 110 ARG A N 1
ATOM 887 C CA . ARG A 1 110 ? -12.239 7.959 17.203 1.00 89.19 110 ARG A CA 1
ATOM 888 C C . ARG A 1 110 ? -11.544 7.663 18.532 1.00 89.19 110 ARG A C 1
ATOM 890 O O . ARG A 1 110 ? -12.229 7.496 19.536 1.00 89.19 110 ARG A O 1
ATOM 897 N N . VAL A 1 111 ? -10.211 7.656 18.580 1.00 87.56 111 VAL A N 1
ATOM 898 C CA . VAL A 1 111 ? -9.452 7.491 19.837 1.00 87.56 111 VAL A CA 1
ATOM 899 C C . VAL A 1 111 ? -9.727 8.639 20.813 1.00 87.56 111 VAL A C 1
ATOM 901 O O . VAL A 1 111 ? -9.838 8.404 22.012 1.00 87.56 111 VAL A O 1
ATOM 904 N N . GLY A 1 112 ? -9.887 9.870 20.318 1.00 79.44 112 GLY A N 1
ATOM 905 C CA . GLY A 1 112 ? -10.226 11.027 21.154 1.00 79.44 112 GLY A CA 1
ATOM 906 C C . GLY A 1 112 ? -11.650 11.005 21.727 1.00 79.44 112 GLY A C 1
ATOM 907 O O . GLY A 1 112 ? -11.924 11.702 22.701 1.00 79.44 112 GLY A O 1
ATOM 908 N N . THR A 1 113 ? -12.554 10.213 21.142 1.00 79.19 113 THR A N 1
ATOM 909 C CA . THR A 1 113 ? -13.992 10.190 21.478 1.00 79.19 113 THR A CA 1
ATOM 910 C C . THR A 1 113 ? -14.483 8.861 22.067 1.00 79.19 113 THR A C 1
ATOM 912 O O . THR A 1 113 ? -15.540 8.833 22.698 1.00 79.19 113 THR A O 1
ATOM 915 N N . LYS A 1 114 ? -13.733 7.761 21.908 1.00 72.56 114 LYS A N 1
ATOM 916 C CA . LYS A 1 114 ? -14.055 6.409 22.403 1.00 72.56 114 LYS A CA 1
ATOM 917 C C . LYS A 1 114 ? -12.926 5.867 23.293 1.00 72.56 114 LYS A C 1
ATOM 919 O O . LYS A 1 114 ? -11.755 6.160 23.073 1.00 72.56 114 LYS A O 1
ATOM 924 N N . MET A 1 115 ? -13.253 4.981 24.242 1.00 66.25 115 MET A N 1
ATOM 925 C CA . MET A 1 115 ? -12.255 4.153 24.942 1.00 66.25 115 MET A CA 1
ATOM 926 C C . MET A 1 115 ? -11.678 3.103 23.977 1.00 66.25 115 MET A C 1
ATOM 928 O O . MET A 1 115 ? -12.128 1.962 23.947 1.00 66.25 115 MET A O 1
ATOM 932 N N . THR A 1 116 ? -10.698 3.502 23.165 1.00 78.25 116 THR A N 1
ATOM 933 C CA . THR A 1 116 ? -9.917 2.585 22.318 1.00 78.25 116 THR A CA 1
ATOM 934 C C . THR A 1 116 ? -8.707 2.095 23.108 1.00 78.25 116 THR A C 1
ATOM 936 O O . THR A 1 116 ? -8.044 2.884 23.786 1.00 78.25 116 THR A O 1
ATOM 939 N N . SER A 1 117 ? -8.390 0.802 23.032 1.00 86.88 117 SER A N 1
ATOM 940 C CA . SER A 1 117 ? -7.179 0.279 23.673 1.00 86.88 117 SER A CA 1
ATOM 941 C C . SER A 1 117 ? -5.929 0.885 23.012 1.00 86.88 117 SER A C 1
ATOM 943 O O . SER A 1 117 ? -5.830 0.852 21.782 1.00 86.88 117 SER A O 1
ATOM 945 N N . PRO A 1 118 ? -4.926 1.373 23.772 1.00 89.94 118 PRO A N 1
ATOM 946 C CA . PRO A 1 118 ? -3.670 1.857 23.192 1.00 89.94 118 PRO A CA 1
ATOM 947 C C . PRO A 1 118 ? -2.996 0.831 22.272 1.00 89.94 118 PRO A C 1
ATOM 949 O O . PRO A 1 118 ? -2.400 1.193 21.260 1.00 89.94 118 PRO A O 1
ATOM 952 N N . MET A 1 119 ? -3.126 -0.461 22.592 1.00 91.31 119 MET A N 1
ATOM 953 C CA . MET A 1 119 ? -2.565 -1.535 21.774 1.00 91.31 119 MET A CA 1
ATOM 954 C C . MET A 1 119 ? -3.330 -1.738 20.462 1.00 91.31 119 MET A C 1
ATOM 956 O O . MET A 1 119 ? -2.706 -1.998 19.435 1.00 91.31 119 MET A O 1
ATOM 960 N N . GLU A 1 120 ? -4.658 -1.608 20.487 1.00 92.69 120 GLU A N 1
ATOM 961 C CA . GLU A 1 120 ? -5.484 -1.647 19.276 1.00 92.69 120 GLU A CA 1
ATOM 962 C C . GLU A 1 120 ? -5.120 -0.487 18.349 1.00 92.69 120 GLU A C 1
ATOM 964 O O . GLU A 1 120 ? -4.840 -0.694 17.168 1.00 92.69 120 GLU A O 1
ATOM 969 N N . SER A 1 121 ? -5.043 0.720 18.914 1.00 93.88 121 SER A N 1
ATOM 970 C CA . SER A 1 121 ? -4.734 1.928 18.157 1.00 93.88 121 SER A CA 1
ATOM 971 C C . SER A 1 121 ? -3.355 1.869 17.500 1.00 93.88 121 SER A C 1
ATOM 973 O O . SER A 1 121 ? -3.206 2.190 16.315 1.00 93.88 121 SER A O 1
ATOM 975 N N . LEU A 1 122 ? -2.351 1.381 18.236 1.00 94.50 122 LEU A N 1
ATOM 976 C CA . LEU A 1 122 ? -1.014 1.167 17.692 1.00 94.50 122 LEU A CA 1
ATOM 977 C C . LEU A 1 122 ? -1.033 0.147 16.547 1.00 94.50 122 LEU A C 1
ATOM 979 O O . LEU A 1 122 ? -0.484 0.419 15.484 1.00 94.50 122 LEU A O 1
ATOM 983 N N . ALA A 1 123 ? -1.721 -0.986 16.718 1.00 96.44 123 ALA A N 1
ATOM 984 C CA . ALA A 1 123 ? -1.786 -2.018 15.687 1.00 96.44 123 ALA A CA 1
ATOM 985 C C . ALA A 1 123 ? -2.469 -1.530 14.399 1.00 96.44 123 ALA A C 1
ATOM 987 O O . ALA A 1 123 ? -1.966 -1.804 13.312 1.00 96.44 123 ALA A O 1
ATOM 988 N N . ILE A 1 124 ? -3.576 -0.786 14.502 1.00 96.38 124 ILE A N 1
ATOM 989 C CA . ILE A 1 124 ? -4.257 -0.197 13.336 1.00 96.38 124 ILE A CA 1
ATOM 990 C C . ILE A 1 124 ? -3.321 0.779 12.619 1.00 96.38 124 ILE A C 1
ATOM 992 O O . ILE A 1 124 ? -3.149 0.712 11.402 1.00 96.38 124 ILE A O 1
ATOM 996 N N . THR A 1 125 ? -2.660 1.645 13.383 1.00 97.06 125 THR A N 1
ATOM 997 C CA . THR A 1 125 ? -1.711 2.626 12.853 1.00 97.06 125 THR A CA 1
ATOM 998 C C . THR A 1 125 ? -0.527 1.962 12.138 1.00 97.06 125 THR A C 1
ATOM 1000 O O . THR A 1 125 ? -0.096 2.428 11.079 1.00 97.06 125 THR A O 1
ATOM 1003 N N . ASP A 1 126 ? -0.019 0.858 12.684 1.00 98.25 126 ASP A N 1
ATOM 1004 C CA . ASP A 1 126 ? 1.078 0.089 12.098 1.00 98.25 126 ASP A CA 1
ATOM 1005 C C . ASP A 1 126 ? 0.643 -0.677 10.841 1.00 98.25 126 ASP A C 1
ATOM 1007 O O . ASP A 1 126 ? 1.396 -0.718 9.868 1.00 98.25 126 ASP A O 1
ATOM 1011 N N . ILE A 1 127 ? -0.587 -1.208 10.800 1.00 98.38 127 ILE A N 1
ATOM 1012 C CA . ILE A 1 127 ? -1.161 -1.827 9.592 1.00 98.38 127 ILE A CA 1
ATOM 1013 C C . ILE A 1 127 ? -1.287 -0.793 8.462 1.00 98.38 127 ILE A C 1
ATOM 1015 O O . ILE A 1 127 ? -0.854 -1.056 7.338 1.00 98.38 127 ILE A O 1
ATOM 1019 N N . LEU A 1 128 ? -1.828 0.398 8.747 1.00 98.44 128 LEU A N 1
ATOM 1020 C CA . LEU A 1 128 ? -1.936 1.493 7.772 1.00 98.44 128 LEU A CA 1
ATOM 1021 C C . LEU A 1 128 ? -0.560 1.871 7.199 1.00 98.44 128 LEU A C 1
ATOM 1023 O O . LEU A 1 128 ? -0.385 2.011 5.985 1.00 98.44 128 LEU A O 1
ATOM 1027 N N . ASN A 1 129 ? 0.444 1.980 8.071 1.00 98.44 129 ASN A N 1
ATOM 1028 C CA . ASN A 1 129 ? 1.820 2.245 7.666 1.00 98.44 129 ASN A CA 1
ATOM 1029 C C . ASN A 1 129 ? 2.408 1.113 6.811 1.00 98.44 129 ASN A C 1
ATOM 1031 O O . ASN A 1 129 ? 3.087 1.405 5.825 1.00 98.44 129 ASN A O 1
ATOM 1035 N N . ALA A 1 130 ? 2.145 -0.151 7.152 1.00 98.62 130 ALA A N 1
ATOM 1036 C CA . ALA A 1 130 ? 2.606 -1.303 6.381 1.00 98.62 130 ALA A CA 1
ATOM 1037 C C . ALA A 1 130 ? 2.029 -1.298 4.955 1.00 98.62 130 ALA A C 1
ATOM 1039 O O . ALA A 1 130 ? 2.782 -1.478 4.001 1.00 98.62 130 ALA A O 1
ATOM 1040 N N . TYR A 1 131 ? 0.742 -0.976 4.776 1.00 98.69 131 TYR A N 1
ATOM 1041 C CA . TYR A 1 131 ? 0.154 -0.815 3.439 1.00 98.69 131 TYR A CA 1
ATOM 1042 C C . TYR A 1 131 ? 0.804 0.309 2.628 1.00 98.69 131 TYR A C 1
ATOM 1044 O O . TYR A 1 131 ? 1.089 0.127 1.441 1.00 98.69 131 TYR A O 1
ATOM 1052 N N . ARG A 1 132 ? 1.112 1.454 3.257 1.00 98.38 132 ARG A N 1
ATOM 1053 C CA . ARG A 1 132 ? 1.866 2.519 2.576 1.00 98.38 132 ARG A CA 1
ATOM 1054 C C . ARG A 1 132 ? 3.235 2.017 2.114 1.00 98.38 132 ARG A C 1
ATOM 1056 O O . ARG A 1 132 ? 3.632 2.328 0.996 1.00 98.38 132 ARG A O 1
ATOM 1063 N N . ARG A 1 133 ? 3.941 1.258 2.958 1.00 98.62 133 ARG A N 1
ATOM 1064 C CA . ARG A 1 133 ? 5.260 0.704 2.626 1.00 98.62 133 ARG A CA 1
ATOM 1065 C C . ARG A 1 133 ? 5.192 -0.300 1.480 1.00 98.62 133 ARG A C 1
ATOM 1067 O O . ARG A 1 133 ? 5.996 -0.186 0.567 1.00 98.62 133 ARG A O 1
ATOM 1074 N N . ILE A 1 134 ? 4.203 -1.196 1.471 1.00 98.81 134 ILE A N 1
ATOM 1075 C CA . ILE A 1 134 ? 3.955 -2.108 0.340 1.00 98.81 134 ILE A CA 1
ATOM 1076 C C . ILE A 1 134 ? 3.813 -1.316 -0.964 1.00 98.81 134 ILE A C 1
ATOM 1078 O O . ILE A 1 134 ? 4.469 -1.630 -1.954 1.00 98.81 134 ILE A O 1
ATOM 1082 N N . LYS A 1 135 ? 3.007 -0.248 -0.950 1.00 98.19 135 LYS A N 1
ATOM 1083 C CA . LYS A 1 135 ? 2.854 0.642 -2.105 1.00 98.19 135 LYS A CA 1
ATOM 1084 C C . LYS A 1 135 ? 4.173 1.320 -2.495 1.00 98.19 135 LYS A C 1
ATOM 1086 O O . LYS A 1 135 ? 4.460 1.399 -3.683 1.00 98.19 135 LYS A O 1
ATOM 1091 N N . ASP A 1 136 ? 4.957 1.815 -1.533 1.00 98.25 136 ASP A N 1
ATOM 1092 C CA . ASP A 1 136 ? 6.252 2.466 -1.803 1.00 98.25 136 ASP A CA 1
ATOM 1093 C C . ASP A 1 136 ? 7.222 1.501 -2.517 1.00 98.25 136 ASP A C 1
ATOM 1095 O O . ASP A 1 136 ? 7.790 1.853 -3.547 1.00 98.25 136 ASP A O 1
ATOM 1099 N N . HIS A 1 137 ? 7.346 0.262 -2.030 1.00 98.50 137 HIS A N 1
ATOM 1100 C CA . HIS A 1 137 ? 8.188 -0.766 -2.656 1.00 98.50 137 HIS A CA 1
ATOM 1101 C C . HIS A 1 137 ? 7.682 -1.169 -4.049 1.00 98.50 137 HIS A C 1
ATOM 1103 O O . HIS A 1 137 ? 8.457 -1.325 -4.990 1.00 98.50 137 HIS A O 1
ATOM 1109 N N . ALA A 1 138 ? 6.366 -1.258 -4.234 1.00 97.62 138 ALA A N 1
ATOM 1110 C CA . ALA A 1 138 ? 5.793 -1.525 -5.549 1.00 97.62 138 ALA A CA 1
ATOM 1111 C C . ALA A 1 138 ? 6.017 -0.367 -6.546 1.00 97.62 138 ALA A C 1
ATOM 1113 O O . ALA A 1 138 ? 6.216 -0.615 -7.737 1.00 97.62 138 ALA A O 1
ATOM 1114 N N . LEU A 1 139 ? 6.066 0.887 -6.083 1.00 96.75 139 LEU A N 1
ATOM 1115 C CA . LEU A 1 139 ? 6.467 2.011 -6.932 1.00 96.75 139 LEU A CA 1
ATOM 1116 C C . LEU A 1 139 ? 7.937 1.894 -7.363 1.00 96.75 139 LEU A C 1
ATOM 1118 O O . LEU A 1 139 ? 8.225 2.090 -8.543 1.00 96.75 139 LEU A O 1
ATOM 1122 N N . ASN A 1 140 ? 8.838 1.505 -6.453 1.00 96.38 140 ASN A N 1
ATOM 1123 C CA . ASN A 1 140 ? 10.246 1.269 -6.791 1.00 96.38 140 ASN A CA 1
ATOM 1124 C C . ASN A 1 140 ? 10.388 0.210 -7.898 1.00 96.38 140 ASN A C 1
ATOM 1126 O O . ASN A 1 140 ? 11.164 0.399 -8.833 1.00 96.38 140 ASN A O 1
ATOM 1130 N N . ILE A 1 141 ? 9.605 -0.875 -7.838 1.00 95.25 141 ILE A N 1
ATOM 1131 C CA . ILE A 1 141 ? 9.570 -1.903 -8.895 1.00 95.25 141 ILE A CA 1
ATOM 1132 C C . ILE A 1 141 ? 9.158 -1.287 -10.236 1.00 95.25 141 ILE A C 1
ATOM 1134 O O . ILE A 1 141 ? 9.821 -1.511 -11.249 1.00 95.25 141 ILE A O 1
ATOM 1138 N N . ALA A 1 142 ? 8.086 -0.489 -10.255 1.00 93.31 142 ALA A N 1
ATOM 1139 C CA . ALA A 1 142 ? 7.621 0.162 -11.478 1.00 93.31 142 ALA A CA 1
ATOM 1140 C C . ALA A 1 142 ? 8.697 1.077 -12.095 1.00 93.31 142 ALA A C 1
ATOM 1142 O O . ALA A 1 142 ? 8.871 1.086 -13.318 1.00 93.31 142 ALA A O 1
ATOM 1143 N N . GLU A 1 143 ? 9.423 1.827 -11.260 1.00 92.62 143 GLU A N 1
ATOM 1144 C CA . GLU A 1 143 ? 10.506 2.725 -11.680 1.00 92.62 143 GLU A CA 1
ATOM 1145 C C . GLU A 1 143 ? 11.671 1.969 -12.318 1.00 92.62 143 GLU A C 1
ATOM 1147 O O . GLU A 1 143 ? 12.106 2.351 -13.408 1.00 92.62 143 GLU A O 1
ATOM 1152 N N . VAL A 1 144 ? 12.093 0.853 -11.709 1.00 91.88 144 VAL A N 1
ATOM 1153 C CA . VAL A 1 144 ? 13.127 -0.032 -12.271 1.00 91.88 144 VAL A CA 1
ATOM 1154 C C . VAL A 1 144 ? 12.713 -0.543 -13.650 1.00 91.88 144 VAL A C 1
ATOM 1156 O O . VAL A 1 144 ? 13.458 -0.366 -14.608 1.00 91.88 144 VAL A O 1
ATOM 1159 N N . VAL A 1 145 ? 11.495 -1.080 -13.786 1.00 87.19 145 VAL A N 1
ATOM 1160 C CA . VAL A 1 145 ? 10.982 -1.604 -15.069 1.00 87.19 145 VAL A CA 1
ATOM 1161 C C . VAL A 1 145 ? 10.922 -0.530 -16.158 1.00 87.19 145 VAL A C 1
ATOM 1163 O O . VAL A 1 145 ? 11.105 -0.818 -17.336 1.00 87.19 145 VAL A O 1
ATOM 1166 N N . SER A 1 146 ? 10.660 0.724 -15.789 1.00 83.56 146 SER A N 1
ATOM 1167 C CA . SER A 1 146 ? 10.552 1.812 -16.770 1.00 83.56 146 SER A CA 1
ATOM 1168 C C . SER A 1 146 ? 11.891 2.485 -17.084 1.00 83.56 146 SER A C 1
ATOM 1170 O O . SER A 1 146 ? 11.918 3.430 -17.872 1.00 83.56 146 SER A O 1
ATOM 1172 N N . GLY A 1 147 ? 12.989 2.049 -16.454 1.00 77.81 147 GLY A N 1
ATOM 1173 C CA . GLY A 1 147 ? 14.300 2.694 -16.563 1.00 77.81 147 GLY A CA 1
ATOM 1174 C C . GLY A 1 147 ? 14.333 4.118 -15.992 1.00 77.81 147 GLY A C 1
ATOM 1175 O O . GLY A 1 147 ? 15.242 4.890 -16.305 1.00 77.81 147 GLY A O 1
ATOM 1176 N N . VAL A 1 148 ? 13.336 4.489 -15.182 1.00 61.91 148 VAL A N 1
ATOM 1177 C CA . VAL A 1 148 ? 13.239 5.811 -14.559 1.00 61.91 148 VAL A CA 1
ATOM 1178 C C . VAL A 1 148 ? 14.042 5.778 -13.260 1.00 61.91 148 VAL A C 1
ATOM 1180 O O . VAL A 1 148 ? 13.819 4.918 -12.410 1.00 61.91 148 VAL A O 1
ATOM 1183 N N . LYS A 1 149 ?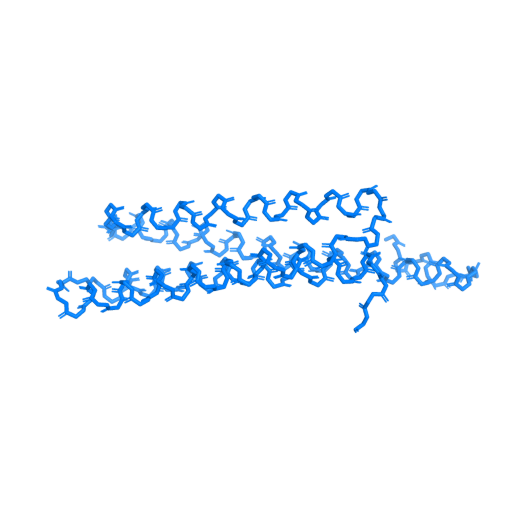 14.995 6.707 -13.128 1.00 48.84 149 LYS A N 1
ATOM 1184 C CA . LYS A 1 149 ? 15.750 6.964 -11.894 1.00 48.84 149 LYS A CA 1
ATOM 1185 C C . LYS A 1 149 ? 15.171 8.145 -11.134 1.00 48.84 149 LYS A C 1
ATOM 1187 O O . LYS A 1 149 ? 14.774 9.125 -11.804 1.00 48.84 149 LYS A O 1
#

pLDDT: mean 91.08, std 9.34, range [48.84, 98.81]

Sequence (149 aa):
FLSHLLAGTVTQNVMEEGRDQIRIADEYESISDYVVTILKLTIKLRKENLSISEENREELLSLHDKVTEYLELVNEGVRTNRLNVVSKARTQGDAITHLMKEYRS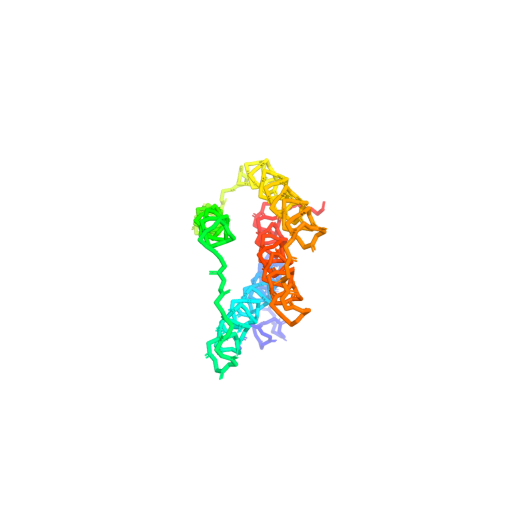NHLERVGTKMTSPMESLAITDILNAYRRIKDHALNIAEVVSGVK

Radius of gyration: 18.69 Å; chains: 1; bounding box: 48×29×47 Å

Foldseek 3Di:
DLVVVLVDDDDPVSNLVSVLVVLLVVLVVLLVVLVVLLVVLVVVCVVVVHDDDPVLVVLLVVLVVLLVVLLVLLVVCVVVLDLPSLVVLVVSLVVSVVSLVVSLVVLVVCVVVDVHDPSSNVSSNSNSVSSNSSSVSSSVSSCSSNVHD